Protein AF-A0AAW9W865-F1 (afdb_monomer)

Secondary structure (DSSP, 8-state):
-PPPPTTTTSS-GGGT-SS--HHHHHHHHHHHHHHHHHHHHHHH-------------PPP-------SS--EEEEE-S-TT----TT---EEEE-S-TTHHHHHHHHHHHHHHT-

Sequence (115 aa):
MKLYNKSELRYSRIFFDKRPPAFAFILIISTAIILSGALVGAAYIPKNYIVKANGNSVITGTEFLSAIGSGKVVTLHKSEGDMVNAGDVIISLSSGQEGLQASSLNKQLEKLRAK

Nearest PDB structures (foldseek):
  2k7v-assembly1_B  TM=5.880E-01  e=5.546E+00  Escherichia coli K-12

pLDDT: mean 80.84, std 10.31, range [45.62, 96.31]

Structure (mmCIF, N/CA/C/O backbone):
data_AF-A0AAW9W865-F1
#
_entry.id   AF-A0AAW9W865-F1
#
loop_
_atom_site.group_PDB
_atom_site.id
_atom_site.type_symbol
_atom_site.label_atom_id
_atom_site.label_alt_id
_atom_site.label_comp_id
_atom_site.label_asym_id
_atom_site.label_entity_id
_atom_site.label_seq_id
_atom_site.pdbx_PDB_ins_code
_atom_site.Cartn_x
_atom_site.Cartn_y
_atom_site.Cartn_z
_atom_site.occupancy
_atom_site.B_iso_or_equiv
_atom_site.auth_seq_id
_atom_site.auth_comp_id
_atom_site.auth_asym_id
_atom_site.auth_atom_id
_atom_site.pdbx_PDB_model_num
ATOM 1 N N . MET A 1 1 ? 59.456 14.259 -59.489 1.00 45.62 1 MET A N 1
ATOM 2 C CA . MET A 1 1 ? 58.265 14.905 -58.891 1.00 45.62 1 MET A CA 1
ATOM 3 C C . MET A 1 1 ? 57.402 15.411 -60.043 1.00 45.62 1 MET A C 1
ATOM 5 O O . MET A 1 1 ? 57.932 16.135 -60.874 1.00 45.62 1 MET A O 1
ATOM 9 N N . LYS A 1 2 ? 56.149 14.955 -60.196 1.00 53.91 2 LYS A N 1
ATOM 10 C CA . LYS A 1 2 ? 55.265 15.458 -61.269 1.00 53.91 2 LYS A CA 1
ATOM 11 C C . LYS A 1 2 ? 54.733 16.835 -60.855 1.00 53.91 2 LYS A C 1
ATOM 13 O O . LYS A 1 2 ? 54.128 16.939 -59.793 1.00 53.91 2 LYS A O 1
ATOM 18 N N . LEU A 1 3 ? 55.001 17.864 -61.656 1.00 59.19 3 LEU A N 1
ATOM 19 C CA . LEU A 1 3 ? 54.478 19.218 -61.461 1.00 59.19 3 LEU A CA 1
ATOM 20 C C . LEU A 1 3 ? 53.093 19.296 -62.112 1.00 59.19 3 LEU A C 1
ATOM 22 O O . LEU A 1 3 ? 52.968 19.025 -63.303 1.00 59.19 3 LEU A O 1
ATOM 26 N N . TYR A 1 4 ? 52.066 19.611 -61.321 1.00 63.81 4 TYR A N 1
ATOM 27 C CA . TYR A 1 4 ? 50.672 19.663 -61.772 1.00 63.81 4 TYR A CA 1
ATOM 28 C C . TYR A 1 4 ? 50.249 21.100 -62.076 1.00 63.81 4 TYR A C 1
ATOM 30 O O . TYR A 1 4 ? 50.637 22.032 -61.366 1.00 63.81 4 TYR A O 1
ATOM 38 N N . ASN A 1 5 ? 49.442 21.276 -63.122 1.00 73.38 5 ASN A N 1
ATOM 39 C CA . ASN A 1 5 ? 48.970 22.593 -63.553 1.00 73.38 5 ASN A CA 1
ATOM 40 C C . ASN A 1 5 ? 47.705 23.009 -62.768 1.00 73.38 5 ASN A C 1
ATOM 42 O O . ASN A 1 5 ? 46.924 22.164 -62.329 1.00 73.38 5 ASN A O 1
ATOM 46 N N . LYS A 1 6 ? 47.466 24.316 -62.593 1.00 70.88 6 LYS A N 1
ATOM 47 C CA . LYS A 1 6 ? 46.382 24.878 -61.752 1.00 70.88 6 LYS A CA 1
ATOM 48 C C . LYS A 1 6 ? 44.981 24.400 -62.168 1.00 70.88 6 LYS A C 1
ATOM 50 O O . LYS A 1 6 ? 44.080 24.324 -61.337 1.00 70.88 6 LYS A O 1
ATOM 55 N N . SER A 1 7 ? 44.799 24.052 -63.441 1.00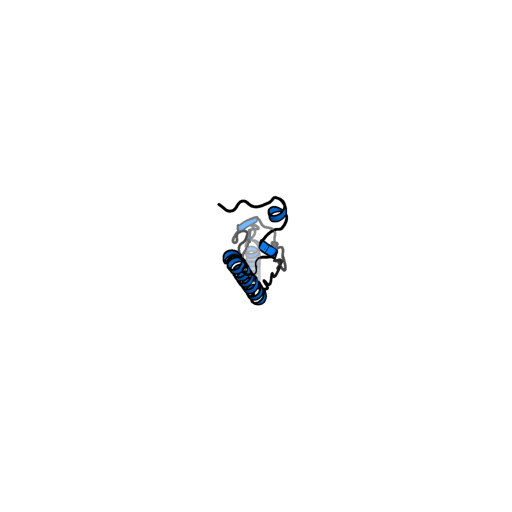 71.62 7 SER A N 1
ATOM 56 C CA . SER A 1 7 ? 43.560 23.490 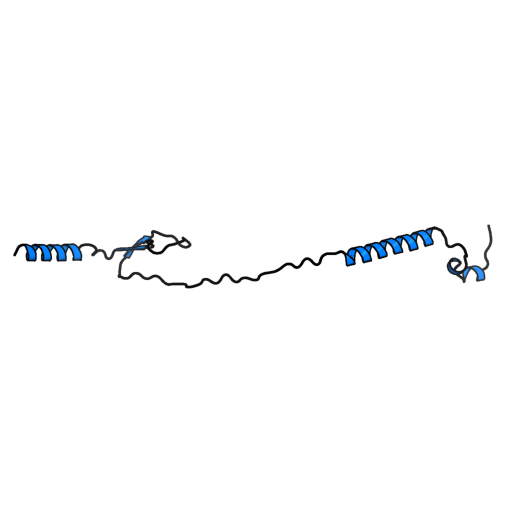-63.990 1.00 71.62 7 SER A CA 1
ATOM 57 C C . SER A 1 7 ? 43.285 22.045 -63.550 1.00 71.62 7 SER A C 1
ATOM 59 O O . SER A 1 7 ? 42.122 21.683 -63.393 1.00 71.62 7 SER A O 1
ATOM 61 N N . GLU A 1 8 ? 44.317 21.239 -63.285 1.00 65.56 8 GLU A N 1
ATOM 62 C CA . GLU A 1 8 ? 44.188 19.839 -62.837 1.00 65.56 8 GLU A CA 1
ATOM 63 C C . GLU A 1 8 ? 43.833 19.721 -61.348 1.00 65.56 8 GLU A C 1
ATOM 65 O O . GLU A 1 8 ? 43.365 18.679 -60.897 1.00 65.56 8 GLU A O 1
ATOM 70 N N . LEU A 1 9 ? 44.038 20.796 -60.582 1.00 67.31 9 LEU A N 1
ATOM 71 C CA . LEU A 1 9 ? 43.653 20.893 -59.171 1.00 67.31 9 LEU A CA 1
ATOM 72 C C . LEU A 1 9 ? 42.189 21.320 -58.984 1.00 67.31 9 LEU A C 1
ATOM 74 O O . LEU A 1 9 ? 41.669 21.252 -57.874 1.00 67.31 9 LEU A O 1
ATOM 78 N N . ARG A 1 10 ? 41.521 21.787 -60.050 1.00 66.44 10 ARG A N 1
ATOM 79 C CA . ARG A 1 10 ? 40.146 22.306 -59.981 1.00 66.44 10 ARG A CA 1
ATOM 80 C C . ARG A 1 10 ? 39.093 21.200 -59.882 1.00 66.44 10 ARG A C 1
ATOM 82 O O . ARG A 1 10 ? 38.011 21.444 -59.359 1.00 66.44 10 ARG A O 1
ATOM 89 N N . TYR A 1 11 ? 39.403 20.000 -60.370 1.00 65.06 11 TYR A N 1
ATOM 90 C CA . TYR A 1 11 ? 38.482 18.867 -60.395 1.00 65.06 11 TYR A CA 1
ATOM 91 C C . TYR A 1 11 ? 38.946 17.782 -59.422 1.00 65.06 11 TYR A C 1
ATOM 93 O O . TYR A 1 11 ? 40.087 17.324 -59.475 1.00 65.06 11 TYR A O 1
ATOM 101 N N . SER A 1 12 ? 38.059 17.368 -58.514 1.00 66.88 12 SER A N 1
ATOM 102 C CA . SER A 1 12 ? 38.377 16.327 -57.537 1.00 66.88 12 SER A CA 1
ATOM 103 C C . SER A 1 12 ? 38.541 14.978 -58.237 1.00 66.88 12 SER A C 1
ATOM 105 O O . SER A 1 12 ? 37.587 14.458 -58.817 1.00 66.88 12 SER A O 1
ATOM 107 N N . ARG A 1 13 ? 39.745 14.389 -58.162 1.00 67.12 13 ARG A N 1
ATOM 108 C CA . ARG A 1 13 ? 40.062 13.089 -58.789 1.00 67.12 13 ARG A CA 1
ATOM 109 C C . ARG A 1 13 ? 39.152 11.958 -58.310 1.00 67.12 13 ARG A C 1
ATOM 111 O O . ARG A 1 13 ? 38.964 11.001 -59.045 1.00 67.12 13 ARG A O 1
ATOM 118 N N . ILE A 1 14 ? 38.535 12.090 -57.133 1.00 63.38 14 ILE A N 1
ATOM 119 C CA . ILE A 1 14 ? 37.660 11.067 -56.542 1.00 63.38 14 ILE A CA 1
ATOM 120 C C . ILE A 1 14 ? 36.467 10.686 -57.434 1.00 63.38 14 ILE A C 1
ATOM 122 O O . ILE A 1 14 ? 36.000 9.556 -57.361 1.00 63.38 14 ILE A O 1
ATOM 126 N N . PHE A 1 15 ? 35.998 11.603 -58.289 1.00 62.34 15 PHE A N 1
ATOM 127 C CA . PHE A 1 15 ? 34.872 11.369 -59.202 1.00 62.34 15 PHE A CA 1
ATOM 128 C C . PHE A 1 15 ? 35.296 10.858 -60.586 1.00 62.34 15 PHE A C 1
ATOM 130 O O . PHE A 1 15 ? 34.449 10.414 -61.355 1.00 62.34 15 PHE A O 1
ATOM 137 N N . PHE A 1 16 ? 36.589 10.928 -60.914 1.00 63.16 16 PHE A N 1
ATOM 138 C CA . PHE A 1 16 ? 37.117 10.602 -62.244 1.00 63.16 16 PHE A CA 1
ATOM 139 C C . PHE A 1 16 ? 38.087 9.414 -62.232 1.00 63.16 16 PHE A C 1
ATOM 141 O O . PHE A 1 16 ? 38.492 8.945 -63.296 1.00 63.16 16 PHE A O 1
ATOM 148 N N . ASP A 1 17 ? 38.455 8.908 -61.050 1.00 63.34 17 ASP A N 1
ATOM 149 C CA . ASP A 1 17 ? 39.328 7.748 -60.911 1.00 63.34 17 ASP A CA 1
ATOM 150 C C . ASP A 1 17 ? 38.522 6.443 -60.983 1.00 63.34 17 ASP A C 1
ATOM 152 O O . ASP A 1 17 ? 37.626 6.183 -60.179 1.00 63.34 17 ASP A O 1
ATOM 156 N N . LYS A 1 18 ? 38.848 5.590 -61.961 1.00 62.06 18 LYS A N 1
ATOM 157 C CA . LYS A 1 18 ? 38.106 4.348 -62.262 1.00 62.06 18 LYS A CA 1
ATOM 158 C C . LYS A 1 18 ? 38.272 3.272 -61.178 1.00 62.06 18 LYS A C 1
ATOM 160 O O . LYS A 1 18 ? 37.563 2.267 -61.186 1.00 62.06 18 LYS A O 1
ATOM 165 N N . ARG A 1 19 ? 39.233 3.463 -60.269 1.00 66.06 19 ARG A N 1
ATOM 166 C CA . ARG A 1 19 ? 39.496 2.617 -59.100 1.00 66.06 19 ARG A CA 1
ATOM 167 C C . ARG A 1 19 ? 39.548 3.507 -57.857 1.00 66.06 19 ARG A C 1
ATOM 169 O O . ARG A 1 19 ? 40.615 4.036 -57.547 1.00 66.06 19 ARG A O 1
ATOM 176 N N . PRO A 1 20 ? 38.419 3.689 -57.153 1.00 66.31 20 PRO A N 1
ATOM 177 C CA . PRO A 1 20 ? 38.418 4.417 -55.895 1.00 66.31 20 PRO A CA 1
ATOM 178 C C . PRO A 1 20 ? 39.449 3.818 -54.923 1.00 66.31 20 PRO A C 1
ATOM 180 O O . PRO A 1 20 ? 39.671 2.601 -54.947 1.00 66.31 20 PRO A O 1
ATOM 183 N N . PRO A 1 21 ? 40.064 4.631 -54.046 1.00 75.94 21 PRO A N 1
ATOM 184 C CA . PRO A 1 21 ? 40.957 4.126 -53.010 1.00 75.94 21 PRO A CA 1
ATOM 185 C C . PRO A 1 21 ? 40.276 3.024 -52.191 1.00 75.94 21 PRO A C 1
ATOM 187 O O . PRO A 1 21 ? 39.112 3.166 -51.818 1.00 75.94 21 PRO A O 1
ATOM 190 N N . ALA A 1 22 ? 41.000 1.948 -51.866 1.00 78.88 22 ALA A N 1
ATOM 191 C CA . ALA A 1 22 ? 40.455 0.794 -51.138 1.00 78.88 22 ALA A CA 1
ATOM 192 C C . ALA A 1 22 ? 39.725 1.187 -49.836 1.00 78.88 22 ALA A C 1
ATOM 194 O O . ALA A 1 22 ? 38.708 0.594 -49.486 1.00 78.88 22 ALA A O 1
ATOM 195 N N . PHE A 1 23 ? 40.193 2.249 -49.171 1.00 81.88 23 PHE A N 1
ATOM 196 C CA . PHE A 1 23 ? 39.556 2.833 -47.991 1.00 81.88 23 PHE A CA 1
ATOM 197 C C . PHE A 1 23 ? 38.087 3.231 -48.216 1.00 81.88 23 PHE A C 1
ATOM 199 O O . PHE A 1 23 ? 37.252 2.963 -47.358 1.00 81.88 23 PHE A O 1
ATOM 206 N N . ALA A 1 24 ? 37.746 3.816 -49.370 1.00 81.75 24 ALA A N 1
ATOM 207 C CA . ALA A 1 24 ? 36.378 4.244 -49.666 1.00 81.75 24 ALA A CA 1
ATOM 208 C C . ALA A 1 24 ? 35.417 3.048 -49.779 1.00 81.75 24 ALA A C 1
ATOM 210 O O . ALA A 1 24 ? 34.306 3.097 -49.258 1.00 81.75 24 ALA A O 1
ATOM 211 N N . PHE A 1 25 ? 35.863 1.947 -50.391 1.00 83.62 25 PHE A N 1
ATOM 212 C CA . PHE A 1 25 ? 35.076 0.713 -50.471 1.00 83.62 25 PHE A CA 1
ATOM 213 C C . PHE A 1 25 ? 34.863 0.072 -49.104 1.00 83.62 25 PHE A C 1
ATOM 215 O O . PHE A 1 25 ? 33.743 -0.322 -48.782 1.00 83.62 25 PHE A O 1
ATOM 222 N N . ILE A 1 26 ? 35.921 -0.003 -48.292 1.00 88.56 26 ILE A N 1
ATOM 223 C CA . ILE A 1 26 ? 35.842 -0.544 -46.930 1.00 88.56 26 ILE A CA 1
ATOM 224 C C . ILE A 1 26 ? 34.849 0.273 -46.098 1.00 88.56 26 ILE A C 1
ATOM 226 O O . ILE A 1 26 ? 34.034 -0.309 -45.385 1.00 88.56 26 ILE A O 1
ATOM 230 N N . LEU A 1 27 ? 34.867 1.603 -46.233 1.00 89.06 27 LEU A N 1
ATOM 231 C CA . LEU A 1 27 ? 33.915 2.483 -45.558 1.00 89.06 27 LEU A CA 1
ATOM 232 C C . LEU A 1 27 ? 32.471 2.193 -45.977 1.00 89.06 27 LEU A C 1
ATOM 234 O O . LEU A 1 27 ? 31.632 1.967 -45.114 1.00 89.0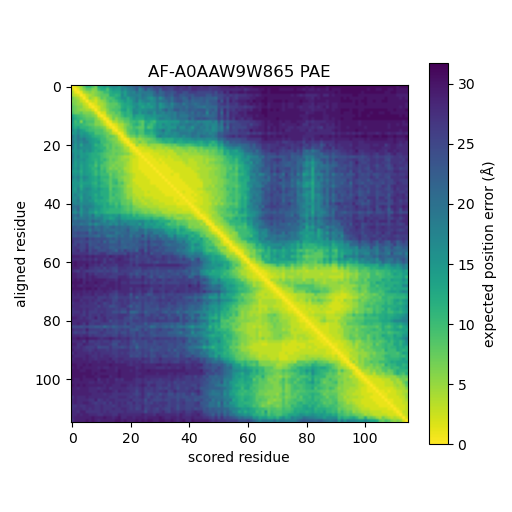6 27 LEU A O 1
ATOM 238 N N . ILE A 1 28 ? 32.190 2.143 -47.282 1.00 89.94 28 ILE A N 1
ATOM 239 C CA . ILE A 1 28 ? 30.833 1.904 -47.801 1.00 89.94 28 ILE A CA 1
ATOM 240 C C . ILE A 1 28 ? 30.296 0.546 -47.334 1.00 89.94 28 ILE A C 1
ATOM 242 O O . ILE A 1 28 ? 29.161 0.462 -46.867 1.00 89.94 28 ILE A O 1
ATOM 246 N N . ILE A 1 29 ? 31.110 -0.509 -47.420 1.00 91.94 29 ILE A N 1
ATOM 247 C CA . ILE A 1 29 ? 30.714 -1.861 -47.002 1.00 91.94 29 ILE A CA 1
ATOM 248 C C . ILE A 1 29 ? 30.492 -1.910 -45.487 1.00 91.94 29 ILE A C 1
ATOM 250 O O . ILE A 1 29 ? 29.483 -2.447 -45.035 1.00 91.94 29 ILE A O 1
ATOM 254 N N . SER A 1 30 ? 31.389 -1.307 -44.703 1.00 94.75 30 SER A N 1
ATOM 255 C CA . SER A 1 30 ? 31.252 -1.225 -43.245 1.00 94.75 30 SER A CA 1
ATOM 256 C C . SER A 1 30 ? 29.963 -0.501 -42.845 1.00 94.75 30 SER A C 1
ATOM 258 O O . SER A 1 30 ? 29.168 -1.023 -42.062 1.00 94.75 30 SER A O 1
ATOM 260 N N . THR A 1 31 ? 29.682 0.653 -43.459 1.00 95.06 31 THR A N 1
ATOM 261 C CA . THR A 1 31 ? 28.439 1.398 -43.227 1.00 95.06 31 THR A CA 1
ATOM 262 C C . THR A 1 31 ? 27.204 0.587 -43.630 1.00 95.06 31 THR A C 1
ATOM 264 O O . THR A 1 31 ? 26.222 0.569 -42.887 1.00 95.06 31 THR A O 1
ATOM 267 N N . ALA A 1 32 ? 27.247 -0.130 -44.756 1.00 95.50 32 ALA A N 1
ATOM 268 C CA . ALA A 1 32 ? 26.138 -0.970 -45.207 1.00 95.50 32 ALA A CA 1
ATOM 269 C C . ALA A 1 32 ? 25.843 -2.133 -44.242 1.00 95.50 32 ALA A C 1
ATOM 271 O O . ALA A 1 32 ? 24.676 -2.427 -43.972 1.00 95.50 32 ALA A O 1
ATOM 272 N N . ILE A 1 33 ? 26.880 -2.764 -43.682 1.00 96.31 33 ILE A N 1
ATOM 273 C CA . ILE A 1 33 ? 26.734 -3.846 -42.695 1.00 96.31 33 ILE A CA 1
ATOM 274 C C . ILE A 1 33 ? 26.099 -3.316 -41.406 1.00 96.31 33 ILE A C 1
ATOM 276 O O . ILE A 1 33 ? 25.156 -3.923 -40.897 1.00 96.31 33 ILE A O 1
ATOM 280 N N . ILE A 1 34 ? 26.563 -2.166 -40.907 1.00 96.00 34 ILE A N 1
ATOM 281 C CA . ILE A 1 34 ? 26.020 -1.544 -39.690 1.00 96.00 34 ILE A CA 1
ATOM 282 C C . ILE A 1 34 ? 24.537 -1.191 -39.875 1.00 96.00 34 ILE A C 1
ATOM 284 O O . ILE A 1 34 ? 23.716 -1.510 -39.014 1.00 96.00 34 ILE A O 1
ATOM 288 N N . LEU A 1 35 ? 24.176 -0.589 -41.014 1.00 95.88 35 LEU A N 1
ATOM 289 C CA . LEU A 1 35 ? 22.784 -0.249 -41.330 1.00 95.88 35 LEU A CA 1
ATOM 290 C C . LEU A 1 35 ? 21.893 -1.493 -41.426 1.00 95.88 35 LEU A C 1
ATOM 292 O O . LEU A 1 35 ? 20.787 -1.505 -40.887 1.00 95.88 35 LEU A O 1
ATOM 296 N N . SER A 1 36 ? 22.390 -2.552 -42.065 1.00 95.69 36 SER A N 1
ATOM 297 C CA . SER A 1 36 ? 21.660 -3.817 -42.192 1.00 95.69 36 SER A CA 1
ATOM 298 C C . SER A 1 36 ? 21.434 -4.472 -40.826 1.00 95.69 36 SER A C 1
ATOM 300 O O . SER A 1 36 ? 20.323 -4.906 -40.524 1.00 95.69 36 SER A O 1
ATOM 302 N N . GLY A 1 37 ? 22.456 -4.483 -39.964 1.00 94.25 37 GLY A N 1
ATOM 303 C CA . GLY A 1 37 ? 22.349 -5.004 -38.600 1.00 94.25 37 GLY A CA 1
ATOM 304 C C . GLY A 1 37 ? 21.34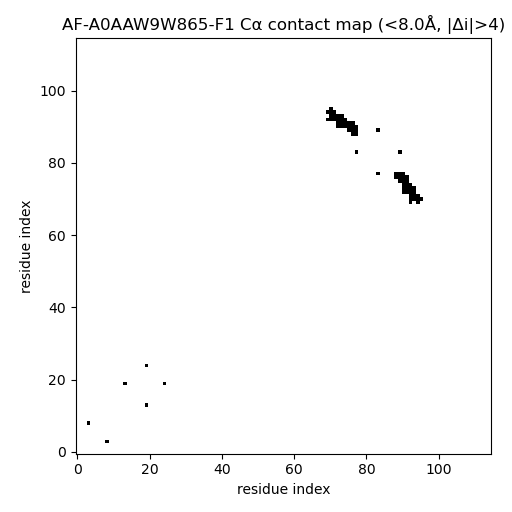9 -4.227 -37.742 1.00 94.25 37 GLY A C 1
ATOM 305 O O . GLY A 1 37 ? 20.565 -4.834 -37.015 1.00 94.25 37 GLY A O 1
ATOM 306 N N . ALA A 1 38 ? 21.313 -2.899 -37.873 1.00 93.19 38 ALA A N 1
ATOM 307 C CA . ALA A 1 38 ? 20.348 -2.058 -37.169 1.00 93.19 38 ALA A CA 1
ATOM 308 C C . ALA A 1 38 ? 18.899 -2.326 -37.614 1.00 93.19 38 ALA A C 1
ATOM 310 O O . ALA A 1 38 ? 18.009 -2.413 -36.768 1.00 93.19 38 ALA A O 1
ATOM 311 N N . LEU A 1 39 ? 18.662 -2.505 -38.920 1.00 93.62 39 LEU A N 1
ATOM 312 C CA . LEU A 1 39 ? 17.341 -2.836 -39.471 1.00 93.62 39 LEU A CA 1
ATOM 313 C C . LEU A 1 39 ? 16.833 -4.190 -38.967 1.00 93.62 39 LEU A C 1
ATOM 315 O O . LEU A 1 39 ? 15.689 -4.297 -38.525 1.00 93.62 39 LEU A O 1
ATOM 319 N N . VAL A 1 40 ? 17.696 -5.208 -38.995 1.00 93.56 40 VAL A N 1
ATOM 320 C CA . VAL A 1 40 ? 17.383 -6.543 -38.474 1.00 93.56 40 VAL A CA 1
ATOM 321 C C . VAL A 1 40 ? 17.100 -6.460 -36.976 1.00 93.56 40 VAL A C 1
ATOM 323 O O . VAL A 1 40 ? 16.041 -6.892 -36.531 1.00 93.56 40 VAL A O 1
ATOM 326 N N . GLY A 1 41 ? 17.984 -5.829 -36.200 1.00 89.00 41 GLY A N 1
ATOM 327 C CA . GLY A 1 41 ? 17.785 -5.636 -34.764 1.00 89.00 41 GLY A CA 1
ATOM 328 C C . GLY A 1 41 ? 16.444 -4.971 -34.453 1.00 89.00 41 GLY A C 1
ATOM 329 O O . GLY A 1 41 ? 15.678 -5.498 -33.655 1.00 89.00 41 GLY A O 1
ATOM 330 N N . ALA A 1 42 ? 16.108 -3.882 -35.147 1.00 86.25 42 ALA A N 1
ATOM 331 C CA . ALA A 1 42 ? 14.840 -3.179 -34.968 1.00 86.25 42 ALA A CA 1
ATOM 332 C C . ALA A 1 42 ? 13.606 -4.053 -35.256 1.00 86.25 42 ALA A C 1
ATOM 334 O O . ALA A 1 42 ? 12.606 -3.938 -34.546 1.00 86.25 42 ALA A O 1
ATOM 335 N N . ALA A 1 43 ? 13.672 -4.936 -36.256 1.00 86.44 43 ALA A N 1
ATOM 336 C CA . ALA A 1 43 ? 12.576 -5.846 -36.593 1.00 86.44 43 ALA A CA 1
ATOM 337 C C . ALA A 1 43 ? 12.361 -6.948 -35.539 1.00 86.44 43 ALA A C 1
ATOM 339 O O . ALA A 1 43 ? 11.230 -7.390 -35.342 1.00 86.44 43 ALA A O 1
ATOM 340 N N . TYR A 1 44 ? 13.426 -7.375 -34.853 1.00 88.06 44 TYR A N 1
ATOM 341 C CA . TYR A 1 44 ? 13.381 -8.464 -33.872 1.00 88.06 44 TYR A CA 1
ATOM 342 C C . TYR A 1 44 ? 13.249 -8.003 -32.414 1.00 88.06 44 TYR A C 1
ATOM 344 O O . TYR A 1 44 ? 13.146 -8.857 -31.535 1.00 88.06 44 TYR A O 1
ATOM 352 N N . ILE A 1 45 ? 13.226 -6.696 -32.120 1.00 86.25 45 ILE A N 1
ATOM 353 C CA . ILE A 1 45 ? 13.005 -6.216 -30.747 1.00 86.25 45 ILE A CA 1
ATOM 354 C C . ILE A 1 45 ? 11.575 -6.577 -30.303 1.00 86.25 45 ILE A C 1
ATOM 356 O O . ILE A 1 45 ? 10.605 -6.048 -30.860 1.00 86.25 45 ILE A O 1
ATOM 360 N N . PRO A 1 46 ? 11.406 -7.435 -29.278 1.00 80.44 46 PRO A N 1
ATOM 361 C CA . PRO A 1 46 ? 10.090 -7.746 -28.749 1.00 80.44 46 PRO A CA 1
ATOM 362 C C . PRO A 1 46 ? 9.516 -6.516 -28.040 1.00 80.44 46 PRO A C 1
ATOM 364 O O . PRO A 1 46 ? 10.167 -5.876 -27.211 1.00 80.44 46 PRO A O 1
ATOM 367 N N . LYS A 1 47 ? 8.262 -6.179 -28.353 1.00 78.00 47 LYS A N 1
ATOM 368 C CA . LYS A 1 47 ? 7.529 -5.125 -27.646 1.00 78.00 47 LYS A CA 1
ATOM 369 C C . LYS A 1 47 ? 7.089 -5.662 -26.286 1.00 78.00 47 LYS A C 1
ATOM 371 O O . LYS A 1 47 ? 6.018 -6.252 -26.170 1.00 78.00 47 LYS A O 1
ATOM 376 N N . ASN A 1 48 ? 7.911 -5.458 -25.261 1.00 78.38 48 ASN A N 1
ATOM 377 C CA . ASN A 1 48 ? 7.544 -5.806 -23.891 1.00 78.38 48 ASN A CA 1
ATOM 378 C C . ASN A 1 48 ? 6.398 -4.904 -23.418 1.00 78.38 48 ASN A C 1
ATOM 380 O O . ASN A 1 48 ? 6.591 -3.723 -23.127 1.00 78.38 48 ASN A O 1
ATOM 384 N N . TYR A 1 49 ? 5.193 -5.467 -23.352 1.00 76.31 49 TYR A N 1
ATOM 385 C CA . TYR A 1 49 ? 4.033 -4.792 -22.790 1.00 76.31 49 TYR A CA 1
ATOM 386 C C . TYR A 1 49 ? 4.041 -4.971 -21.271 1.00 76.31 49 TYR A C 1
ATOM 388 O O . TYR A 1 49 ? 3.807 -6.064 -20.760 1.00 76.31 49 TYR A O 1
ATOM 396 N N . ILE A 1 50 ? 4.339 -3.899 -20.540 1.00 77.75 50 ILE A N 1
ATOM 397 C CA . ILE A 1 50 ? 4.232 -3.894 -19.080 1.00 77.75 50 ILE A CA 1
ATOM 398 C C . ILE A 1 50 ? 2.791 -3.526 -18.739 1.00 77.75 50 ILE A C 1
ATOM 400 O O . ILE A 1 50 ? 2.392 -2.369 -18.880 1.00 77.75 50 ILE A O 1
ATOM 404 N N . VAL A 1 51 ? 2.012 -4.505 -18.280 1.00 75.38 51 VAL A N 1
ATOM 405 C CA . VAL A 1 51 ? 0.680 -4.250 -17.726 1.00 75.38 51 VAL A CA 1
ATOM 406 C C . VAL A 1 51 ? 0.866 -3.529 -16.392 1.00 75.38 51 VAL A C 1
ATOM 408 O O . VAL A 1 51 ? 1.247 -4.133 -15.392 1.00 75.38 51 VAL A O 1
ATOM 411 N N . LYS A 1 52 ? 0.633 -2.215 -16.377 1.00 76.06 52 LYS A N 1
ATOM 412 C CA . LYS A 1 52 ? 0.576 -1.427 -15.142 1.00 76.06 52 LYS A CA 1
ATOM 413 C C . LYS A 1 52 ? -0.862 -1.437 -14.639 1.00 76.06 52 LYS A C 1
ATOM 415 O O . LYS A 1 52 ? -1.701 -0.699 -15.149 1.00 76.06 52 LYS A O 1
ATOM 420 N N . ALA A 1 53 ? -1.151 -2.283 -13.658 1.00 73.31 53 ALA A N 1
ATOM 421 C CA . ALA A 1 53 ? -2.406 -2.203 -12.926 1.00 73.31 53 ALA A CA 1
ATOM 422 C C . ALA A 1 53 ? -2.283 -1.097 -11.869 1.00 73.31 53 ALA A C 1
ATOM 424 O O . ALA A 1 53 ? -1.541 -1.240 -10.900 1.00 73.31 53 ALA A O 1
ATOM 425 N N . ASN A 1 54 ? -2.990 0.016 -12.065 1.00 71.94 54 ASN A N 1
ATOM 426 C CA . ASN A 1 54 ? -3.184 1.008 -11.011 1.00 71.94 54 ASN A CA 1
ATOM 427 C C . ASN A 1 54 ? -4.344 0.530 -10.132 1.00 71.94 54 ASN A C 1
ATOM 429 O O . ASN A 1 54 ? -5.500 0.598 -10.544 1.00 71.94 54 ASN A O 1
ATOM 433 N N . GLY A 1 55 ? -4.030 0.004 -8.950 1.00 74.50 55 GLY A N 1
ATOM 434 C CA . GLY A 1 55 ? -5.017 -0.340 -7.929 1.00 74.50 55 GLY A CA 1
ATOM 435 C C . GLY A 1 55 ? -5.080 0.746 -6.861 1.00 74.50 55 GLY A C 1
ATOM 436 O O . GLY A 1 55 ? -4.042 1.253 -6.442 1.00 74.50 55 GLY A O 1
ATOM 437 N N . ASN A 1 56 ? -6.286 1.095 -6.416 1.00 76.00 56 ASN A N 1
ATOM 438 C CA . ASN A 1 56 ? -6.483 1.889 -5.208 1.00 76.00 56 ASN A CA 1
ATOM 439 C C . ASN A 1 56 ? -6.899 0.948 -4.072 1.00 76.00 56 ASN A C 1
ATOM 441 O O . ASN A 1 56 ? -7.882 0.220 -4.212 1.00 76.00 56 ASN A O 1
ATOM 445 N N . SER A 1 57 ? -6.166 0.962 -2.961 1.00 73.88 57 SER A N 1
ATOM 446 C CA . SER A 1 57 ? -6.540 0.218 -1.758 1.00 73.88 57 SER A CA 1
ATOM 447 C C . SER A 1 57 ? -7.629 0.992 -1.025 1.00 73.88 57 SER A C 1
ATOM 449 O O . SER A 1 57 ? -7.347 1.891 -0.237 1.00 73.88 57 SER A O 1
ATOM 451 N N . VAL A 1 58 ? -8.886 0.668 -1.319 1.00 77.12 58 VAL A N 1
ATOM 452 C CA . VAL A 1 58 ? -10.037 1.246 -0.621 1.00 77.12 58 VAL A CA 1
ATOM 453 C C . VAL A 1 58 ? -10.389 0.355 0.565 1.00 77.12 58 VAL A C 1
ATOM 45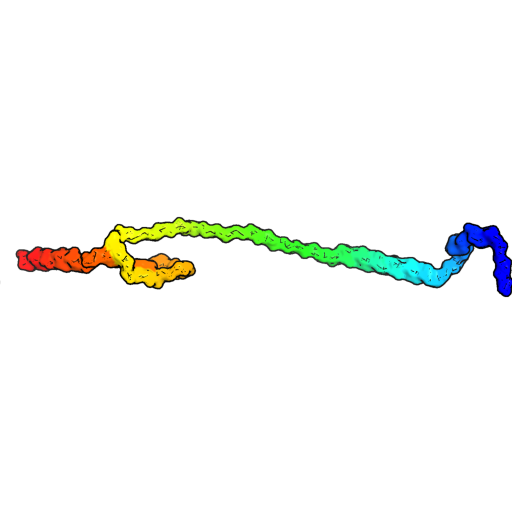5 O O . VAL A 1 58 ? -10.583 -0.851 0.414 1.00 77.12 58 VAL A O 1
ATOM 458 N N . ILE A 1 59 ? -10.486 0.953 1.750 1.00 77.50 59 ILE A N 1
ATOM 459 C CA . ILE A 1 59 ? -11.012 0.279 2.937 1.00 77.50 59 ILE A CA 1
ATOM 460 C C . ILE A 1 59 ? -12.516 0.100 2.720 1.00 77.50 59 ILE A C 1
ATOM 462 O O . ILE A 1 59 ? -13.245 1.077 2.555 1.00 77.50 59 ILE A O 1
ATOM 466 N N . THR A 1 60 ? -12.982 -1.145 2.686 1.00 73.19 60 THR A N 1
ATOM 467 C CA . THR A 1 60 ? -14.413 -1.446 2.571 1.00 73.19 60 THR A CA 1
ATOM 468 C C . THR A 1 60 ? -14.991 -1.601 3.973 1.00 73.19 60 THR A C 1
ATOM 470 O O . THR A 1 60 ? -14.578 -2.501 4.693 1.00 73.19 60 THR A O 1
ATOM 473 N N . GLY A 1 61 ? -15.937 -0.734 4.348 1.00 69.81 61 GLY A N 1
ATOM 474 C CA . GLY A 1 61 ? -16.711 -0.876 5.586 1.00 69.81 61 GLY A CA 1
ATOM 475 C C . GLY A 1 61 ? -15.967 -0.459 6.856 1.00 69.81 61 GLY A C 1
ATOM 476 O O . GLY A 1 61 ? -15.675 -1.288 7.709 1.00 69.81 61 GLY A O 1
ATOM 477 N N . THR A 1 62 ? -15.678 0.836 7.012 1.00 80.12 62 THR A N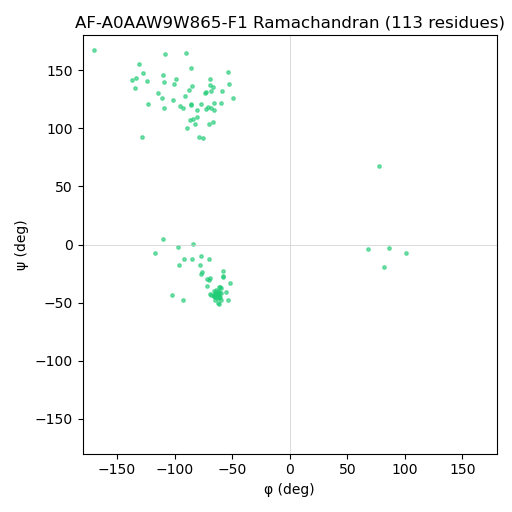 1
ATOM 478 C CA . THR A 1 62 ? -15.270 1.374 8.318 1.00 80.12 62 THR A CA 1
ATOM 479 C C . THR A 1 62 ? -16.475 1.421 9.252 1.00 80.12 62 THR A C 1
ATOM 481 O O . THR A 1 62 ? -17.418 2.173 8.998 1.00 80.12 62 THR A O 1
ATOM 484 N N . GLU A 1 63 ? -16.431 0.660 10.339 1.00 81.38 63 GLU A N 1
ATOM 485 C CA . GLU A 1 63 ? -17.439 0.701 11.397 1.00 81.38 63 GLU A CA 1
ATOM 486 C C . GLU A 1 63 ? -16.864 1.344 12.659 1.00 81.38 63 GLU A C 1
ATOM 488 O O . GLU A 1 63 ? -15.717 1.103 13.038 1.00 81.38 63 GLU A O 1
ATOM 493 N N . PHE A 1 64 ? -17.670 2.173 13.322 1.00 83.88 64 PHE A N 1
ATOM 494 C CA . PHE A 1 64 ? -17.312 2.766 14.605 1.00 83.88 64 PHE A CA 1
ATOM 495 C C . PHE A 1 64 ? -17.896 1.920 15.731 1.00 83.88 64 PHE A C 1
ATOM 497 O O . PHE A 1 64 ? -19.113 1.776 15.848 1.00 83.88 64 PHE A O 1
ATOM 504 N N . LEU A 1 65 ? -17.026 1.383 16.583 1.00 84.19 65 LEU A N 1
ATOM 505 C CA . LEU A 1 65 ? -17.435 0.614 17.752 1.00 84.19 65 LEU A CA 1
ATOM 506 C C . LEU A 1 65 ? -17.655 1.550 18.940 1.00 84.19 65 LEU A C 1
ATOM 508 O O . LEU A 1 65 ? -16.833 2.417 19.229 1.00 84.19 65 LEU A O 1
ATOM 512 N N . SER A 1 66 ? -18.774 1.362 19.634 1.00 85.38 66 SER A N 1
ATOM 513 C CA . SER A 1 66 ? -19.125 2.106 20.844 1.00 85.38 66 SER A CA 1
ATOM 514 C C . SER A 1 66 ? -19.470 1.145 21.971 1.00 85.38 66 SER A C 1
ATOM 516 O O . SER A 1 66 ? -20.014 0.064 21.750 1.00 85.38 66 SER A O 1
ATOM 518 N N . ALA A 1 67 ? -19.167 1.556 23.196 1.00 84.12 67 ALA A N 1
ATOM 519 C CA . ALA A 1 67 ? -19.593 0.837 24.381 1.00 84.12 67 ALA A CA 1
ATOM 520 C C . ALA A 1 67 ? -21.120 0.887 24.531 1.00 84.12 67 ALA A C 1
ATOM 522 O O . ALA A 1 67 ? -21.718 1.952 24.401 1.00 84.12 67 ALA A O 1
ATOM 523 N N . ILE A 1 68 ? -21.743 -0.247 24.860 1.00 82.62 68 ILE A N 1
ATOM 524 C CA . ILE A 1 68 ? -23.199 -0.329 25.085 1.00 82.62 68 ILE A CA 1
ATOM 525 C C . ILE A 1 68 ? -23.607 0.405 26.376 1.00 82.62 68 ILE A C 1
ATOM 527 O O . ILE A 1 68 ? -24.725 0.900 26.487 1.00 82.62 68 ILE A O 1
ATOM 531 N N . GLY A 1 69 ? -22.707 0.482 27.358 1.00 80.00 69 GLY A N 1
ATOM 532 C CA . GLY A 1 69 ? -22.963 1.102 28.653 1.00 80.00 69 GLY A CA 1
ATOM 533 C C . GLY A 1 69 ? -21.875 2.087 29.060 1.00 80.00 69 GLY A C 1
ATOM 534 O O . GLY A 1 69 ? -20.722 1.983 28.640 1.00 80.00 69 GLY A O 1
ATOM 535 N N . SER A 1 70 ? -22.253 3.032 29.919 1.00 80.00 70 SER A N 1
ATOM 536 C CA . SER A 1 70 ? -21.329 3.994 30.515 1.00 80.00 70 SER A CA 1
ATOM 537 C C . SER A 1 70 ? -20.436 3.321 31.556 1.00 80.00 70 SER A C 1
ATOM 539 O O . SER A 1 70 ? -20.914 2.636 32.460 1.00 80.00 70 SER A O 1
ATOM 541 N N . GLY A 1 71 ? -19.133 3.564 31.465 1.00 83.12 71 GLY A N 1
ATOM 542 C CA . GLY A 1 71 ? -18.145 3.060 32.410 1.00 83.12 71 GLY A CA 1
ATOM 543 C C . GLY A 1 71 ? -16.781 3.696 32.178 1.00 83.12 71 GLY A C 1
ATOM 544 O O . GLY A 1 71 ? -16.547 4.353 31.164 1.00 83.12 71 GLY A O 1
ATOM 545 N N . LYS A 1 72 ? -15.871 3.509 33.130 1.00 84.25 72 LYS A N 1
ATOM 546 C CA . LYS A 1 72 ? -14.467 3.892 32.988 1.00 84.25 72 LYS A CA 1
ATOM 547 C C . LYS A 1 72 ? -13.711 2.766 32.284 1.00 84.25 72 LYS A C 1
ATOM 549 O O . LYS A 1 72 ? -13.884 1.605 32.640 1.00 84.25 72 LYS A O 1
ATOM 554 N N . VAL A 1 73 ? -12.849 3.095 31.322 1.00 85.81 73 VAL A N 1
ATOM 555 C CA . VAL A 1 73 ? -11.952 2.107 30.699 1.00 85.81 73 VAL A CA 1
ATOM 556 C C . VAL A 1 73 ? -10.960 1.614 31.750 1.00 85.81 73 VAL A C 1
ATOM 558 O O . VAL A 1 73 ? -10.243 2.420 32.348 1.00 85.81 73 VAL A O 1
ATOM 561 N N . VAL A 1 74 ? -10.947 0.305 31.997 1.00 86.81 74 VAL A N 1
ATOM 562 C CA . VAL A 1 74 ? -10.040 -0.326 32.970 1.00 86.81 74 VAL A CA 1
ATOM 563 C C . VAL A 1 74 ? -8.890 -1.012 32.254 1.00 86.81 74 VAL A C 1
ATOM 565 O O . VAL A 1 74 ? -7.741 -0.854 32.662 1.00 86.81 74 VAL A O 1
ATOM 568 N N . THR A 1 75 ? -9.182 -1.735 31.172 1.00 85.81 75 THR A N 1
ATOM 569 C CA . THR A 1 75 ? -8.165 -2.435 30.385 1.00 85.81 75 THR A CA 1
ATOM 570 C C . THR A 1 75 ? -8.400 -2.264 28.892 1.00 85.81 75 THR A C 1
ATOM 572 O O . THR A 1 75 ? -9.530 -2.296 28.398 1.00 85.81 75 THR A O 1
ATOM 575 N N . LEU A 1 76 ? -7.293 -2.104 28.175 1.00 89.25 76 LEU A N 1
ATOM 576 C CA . LEU A 1 76 ? -7.227 -2.111 26.723 1.00 89.25 76 LEU A CA 1
ATOM 577 C C . LEU A 1 76 ? -6.528 -3.410 26.317 1.00 89.25 76 LEU A C 1
ATOM 579 O O . LEU A 1 76 ? -5.394 -3.653 26.726 1.00 89.25 76 LEU A O 1
ATOM 583 N N . HIS A 1 77 ? -7.229 -4.275 25.590 1.00 87.88 77 HIS A N 1
ATOM 584 C CA . HIS A 1 77 ? -6.740 -5.616 25.246 1.00 87.88 77 HIS A CA 1
ATOM 585 C C . HIS A 1 77 ? -6.085 -5.674 23.861 1.00 87.88 77 HIS A C 1
ATOM 587 O O . HIS A 1 77 ? -5.360 -6.623 23.567 1.00 87.88 77 HIS A O 1
ATOM 593 N N . LYS A 1 78 ? -6.339 -4.670 23.016 1.00 88.69 78 LYS A N 1
ATOM 594 C CA . LYS A 1 78 ? -5.829 -4.555 21.647 1.00 88.69 78 LYS A CA 1
ATOM 595 C C . LYS A 1 78 ? -5.308 -3.151 21.412 1.00 88.69 78 LYS A C 1
ATOM 597 O O . LYS A 1 78 ? -5.968 -2.191 21.805 1.00 88.69 78 LYS A O 1
ATOM 602 N N . SER A 1 79 ? -4.138 -3.052 20.797 1.00 87.94 79 SER A N 1
ATOM 603 C CA . SER A 1 79 ? -3.493 -1.774 20.496 1.00 87.94 79 SER A CA 1
ATOM 604 C C . SER A 1 79 ? -3.914 -1.261 19.121 1.00 87.94 79 SER A C 1
ATOM 606 O O . SER A 1 79 ? -4.480 -1.987 18.304 1.00 87.94 79 SER A O 1
ATOM 608 N N . GLU A 1 80 ? -3.655 0.018 18.864 1.00 86.75 80 GLU A N 1
ATOM 609 C CA . GLU A 1 80 ? -3.941 0.628 17.567 1.00 86.75 80 GLU A CA 1
ATOM 610 C C . GLU A 1 80 ? -3.191 -0.100 16.441 1.00 86.75 80 GLU A C 1
ATOM 612 O O . GLU A 1 80 ? -1.992 -0.353 16.538 1.00 86.75 80 GLU A O 1
ATOM 617 N N . GLY A 1 81 ? -3.907 -0.434 15.364 1.00 86.19 81 GLY A N 1
ATOM 618 C CA . GLY A 1 81 ? -3.355 -1.171 14.223 1.00 86.19 81 GLY A CA 1
ATOM 619 C C . GLY A 1 81 ? -3.380 -2.697 14.357 1.00 86.19 81 GLY A C 1
ATOM 620 O O . GLY A 1 81 ? -3.033 -3.379 13.391 1.00 86.19 81 GLY A O 1
ATOM 621 N N . ASP A 1 82 ? -3.824 -3.246 15.492 1.00 88.69 82 ASP A N 1
ATOM 622 C CA . ASP A 1 82 ? -3.985 -4.693 15.646 1.00 88.69 82 ASP A CA 1
ATOM 623 C C . ASP A 1 82 ? -5.133 -5.236 14.783 1.00 88.69 82 ASP A C 1
ATOM 625 O O . ASP A 1 82 ? -6.204 -4.638 14.660 1.00 88.69 82 ASP A O 1
ATOM 629 N N . MET A 1 83 ? -4.932 -6.436 14.231 1.00 87.31 83 MET A N 1
ATOM 630 C CA . MET A 1 83 ? -6.012 -7.192 13.600 1.00 87.31 83 MET A CA 1
ATOM 631 C C . MET A 1 83 ? -6.950 -7.760 14.671 1.00 87.31 83 MET A C 1
ATOM 633 O O . MET A 1 83 ? -6.509 -8.400 15.634 1.00 87.31 83 MET A O 1
ATOM 637 N N . VAL A 1 84 ? -8.249 -7.540 14.477 1.00 88.44 84 VAL A N 1
ATOM 638 C CA . VAL A 1 84 ? -9.325 -7.993 15.365 1.00 88.44 84 VAL A CA 1
ATOM 639 C C . VAL A 1 84 ? -10.327 -8.837 14.588 1.00 88.44 84 VAL A C 1
ATOM 641 O O . VAL A 1 84 ? -10.648 -8.529 13.439 1.00 88.44 84 VAL A O 1
ATOM 644 N N . ASN A 1 85 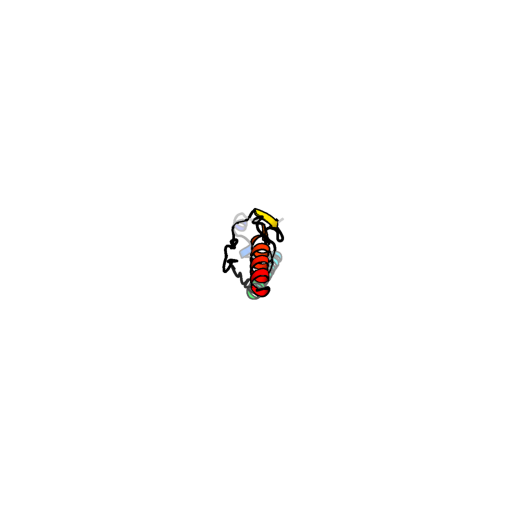? -10.814 -9.905 15.213 1.00 88.88 85 ASN A N 1
ATOM 645 C CA . ASN A 1 85 ? -11.852 -10.770 14.658 1.00 88.88 85 ASN A CA 1
ATOM 646 C C . ASN A 1 85 ? -13.179 -10.581 15.404 1.00 88.88 85 ASN A C 1
ATOM 648 O O . ASN A 1 85 ? -13.230 -10.047 16.514 1.00 88.88 85 ASN A O 1
ATOM 652 N N . ALA A 1 86 ? -14.276 -11.047 14.803 1.00 86.38 86 ALA A N 1
ATOM 653 C CA . ALA A 1 86 ? -15.583 -11.027 15.448 1.00 86.38 86 ALA A CA 1
ATOM 654 C C . ALA A 1 86 ? -15.558 -11.844 16.753 1.00 86.38 86 ALA A C 1
ATOM 656 O O . ALA A 1 86 ? -15.258 -13.037 16.740 1.00 86.38 86 ALA A O 1
ATOM 657 N N . GLY A 1 87 ? -15.895 -11.193 17.869 1.00 87.50 87 GLY A N 1
ATOM 658 C CA . GLY A 1 87 ? -15.883 -11.789 19.209 1.00 87.50 87 GLY A CA 1
ATOM 659 C C . GLY A 1 87 ? -14.658 -11.436 20.057 1.00 87.50 87 GLY A C 1
ATOM 660 O O . GLY A 1 87 ? -14.656 -11.740 21.249 1.00 87.50 87 GLY A O 1
ATOM 661 N N . ASP A 1 88 ? -13.654 -10.760 19.493 1.00 90.19 88 ASP A N 1
ATOM 662 C CA . ASP A 1 88 ? -12.501 -10.299 20.266 1.00 90.19 88 A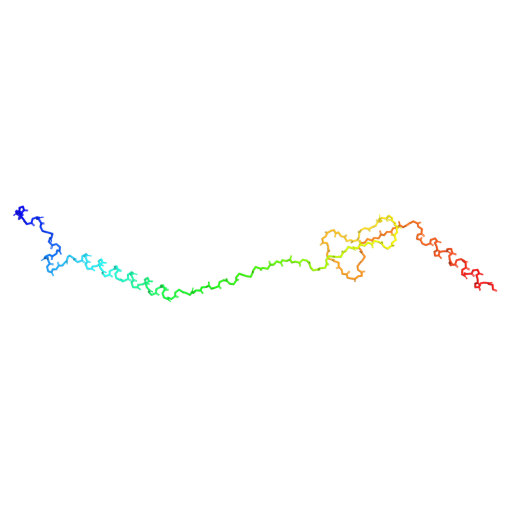SP A CA 1
ATOM 663 C C . ASP A 1 88 ? -12.888 -9.173 21.236 1.00 90.19 88 ASP A C 1
ATOM 665 O O . ASP A 1 88 ? -13.595 -8.222 20.893 1.00 90.19 88 ASP A O 1
ATOM 669 N N . VAL A 1 89 ? -12.370 -9.252 22.464 1.00 89.81 89 VAL A N 1
ATOM 670 C CA . VAL A 1 89 ? -12.506 -8.179 23.455 1.00 89.81 89 VAL A CA 1
ATOM 671 C C . VAL A 1 89 ? -11.460 -7.109 23.156 1.00 89.81 89 VAL A C 1
ATOM 673 O O . VAL A 1 89 ? -10.263 -7.366 23.256 1.00 89.81 89 VAL A O 1
ATOM 676 N N . ILE A 1 90 ? -11.910 -5.906 22.793 1.00 90.12 90 ILE A N 1
ATOM 677 C CA . ILE A 1 90 ? -11.034 -4.770 22.451 1.00 90.12 90 ILE A CA 1
ATOM 678 C C . ILE A 1 90 ? -10.777 -3.903 23.691 1.00 90.12 90 ILE A C 1
ATOM 680 O O . ILE A 1 90 ? -9.632 -3.588 24.023 1.00 90.12 90 ILE A O 1
ATOM 684 N N . ILE A 1 91 ? -11.849 -3.565 24.412 1.00 89.25 91 ILE A N 1
ATOM 685 C CA . ILE A 1 91 ? -11.828 -2.750 25.629 1.00 89.25 91 ILE A CA 1
ATOM 686 C C . ILE A 1 91 ? -12.683 -3.405 26.710 1.00 89.25 91 ILE A C 1
ATOM 688 O O . ILE A 1 91 ? -13.749 -3.945 26.415 1.00 89.25 91 ILE A O 1
ATOM 692 N N . SER A 1 92 ? -12.243 -3.303 27.963 1.00 88.06 92 SER A N 1
ATOM 693 C CA . SER A 1 92 ? -13.074 -3.638 29.120 1.00 88.06 92 SER A CA 1
ATOM 694 C C . SER A 1 92 ? -13.354 -2.386 29.939 1.00 88.06 92 SER A C 1
ATOM 696 O O . SER A 1 92 ? -12.458 -1.605 30.283 1.00 88.06 92 SER A O 1
ATOM 698 N N . LEU A 1 93 ? -14.633 -2.200 30.246 1.00 88.25 93 LEU A N 1
ATOM 699 C CA . LEU A 1 93 ? -15.162 -1.057 30.974 1.00 88.25 93 LEU A CA 1
ATOM 700 C C . LEU A 1 93 ? -15.621 -1.507 32.354 1.00 88.25 93 LEU A C 1
ATOM 702 O O . LEU A 1 93 ? -16.159 -2.603 32.493 1.00 88.25 93 LEU A O 1
ATOM 706 N N . SER A 1 94 ? -15.458 -0.629 33.340 1.00 85.06 94 SER A N 1
ATOM 707 C CA . SER A 1 94 ? -16.071 -0.783 34.651 1.00 85.06 94 SER A CA 1
ATOM 708 C C . SER A 1 94 ? -16.927 0.428 35.010 1.00 85.06 94 SER A C 1
ATOM 710 O O . SER A 1 94 ? -16.468 1.569 35.078 1.00 85.06 94 SER A O 1
ATOM 712 N N . SER A 1 95 ? -18.199 0.162 35.246 1.00 81.38 95 SER A N 1
ATOM 713 C CA . SER A 1 95 ? -19.214 1.030 35.835 1.00 81.38 95 SER A CA 1
ATOM 714 C C . SER A 1 95 ? -19.089 1.145 37.362 1.00 81.38 95 SER A C 1
ATOM 716 O O . SER A 1 95 ? -19.786 1.954 37.971 1.00 81.38 95 SER A O 1
ATOM 718 N N . GLY A 1 96 ? -18.251 0.319 38.008 1.00 76.69 96 GLY A N 1
ATOM 719 C CA . GLY A 1 96 ? -18.119 0.245 39.471 1.00 76.69 96 GLY A CA 1
ATOM 720 C C . GLY A 1 96 ? -19.346 -0.324 40.201 1.00 76.69 96 GLY A C 1
ATOM 721 O O . GLY A 1 96 ? -19.305 -0.512 41.414 1.00 76.69 96 GLY A O 1
ATOM 722 N N . GLN A 1 97 ? -20.428 -0.622 39.475 1.00 73.38 97 GLN A N 1
ATOM 723 C CA . GLN A 1 97 ? -21.640 -1.267 39.989 1.00 73.38 97 GLN A CA 1
ATOM 724 C C . GLN A 1 97 ? -21.807 -2.702 39.471 1.00 73.38 97 GLN A C 1
ATOM 726 O O . GLN 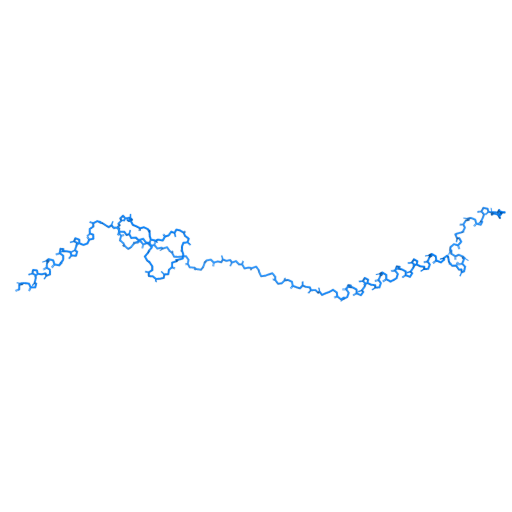A 1 97 ? -22.822 -3.347 39.762 1.00 73.38 97 GLN A O 1
ATOM 731 N N . GLU A 1 98 ? -20.820 -3.215 38.724 1.00 73.00 98 GLU A N 1
ATOM 732 C CA . GLU A 1 98 ? -20.778 -4.615 38.302 1.00 73.00 98 GLU A CA 1
ATOM 733 C C . GLU A 1 98 ? -21.009 -5.535 39.504 1.00 73.00 98 GLU A C 1
ATOM 735 O O . GLU A 1 98 ? -20.346 -5.439 40.534 1.00 73.00 98 GLU A O 1
ATOM 740 N N . GLY A 1 99 ? -21.990 -6.428 39.391 1.00 72.56 99 GLY A N 1
ATOM 741 C CA . GLY A 1 99 ? -22.293 -7.407 40.433 1.00 72.56 99 GLY A CA 1
ATOM 742 C C . GLY A 1 99 ? -23.161 -6.897 41.589 1.00 72.56 99 GLY A C 1
ATOM 743 O O . GLY A 1 99 ? -23.815 -7.722 42.225 1.00 72.56 99 GLY A O 1
ATOM 744 N N . LEU A 1 100 ? -23.278 -5.584 41.838 1.00 80.50 100 LEU A N 1
ATOM 745 C CA . LEU A 1 100 ? -24.175 -5.062 42.887 1.00 80.50 100 LEU A CA 1
ATOM 746 C C . LEU A 1 100 ? -25.648 -5.281 42.531 1.00 80.50 100 LEU A C 1
ATOM 748 O O . LEU A 1 100 ? -26.436 -5.730 43.370 1.00 80.50 100 LEU A O 1
ATOM 752 N N . GLN A 1 101 ? -26.009 -5.019 41.273 1.00 78.06 101 GLN A N 1
ATOM 753 C CA . GLN A 1 101 ? -27.359 -5.276 40.767 1.00 78.06 101 GLN A CA 1
ATOM 754 C C . GLN A 1 101 ? -27.660 -6.778 40.773 1.00 78.06 101 GLN A C 1
ATOM 756 O O . GLN A 1 101 ? -28.674 -7.192 41.329 1.00 78.06 101 GLN A O 1
ATOM 761 N N . ALA A 1 102 ? -26.742 -7.606 40.263 1.00 81.06 102 ALA A N 1
ATOM 762 C CA . ALA A 1 102 ? -26.901 -9.061 40.240 1.00 81.06 102 ALA A CA 1
ATOM 763 C C . ALA A 1 102 ? -27.021 -9.662 41.652 1.00 81.06 102 ALA A C 1
ATOM 765 O O . ALA A 1 102 ? -27.888 -10.496 41.897 1.00 81.06 102 ALA A O 1
ATOM 766 N N . SER A 1 103 ? -26.200 -9.207 42.602 1.00 82.38 103 SER A N 1
ATOM 767 C CA . SER A 1 103 ? -26.262 -9.642 44.003 1.00 82.38 103 SER A CA 1
ATOM 768 C C . SER A 1 103 ? -27.586 -9.246 44.661 1.00 82.38 103 SER A C 1
ATOM 770 O O . SER A 1 103 ? -28.204 -10.054 45.355 1.00 82.38 103 SER A O 1
ATOM 772 N N . SER A 1 104 ? -28.068 -8.028 44.401 1.00 84.00 104 SER A N 1
ATOM 773 C CA . SER A 1 104 ? -29.349 -7.549 44.933 1.00 84.00 104 SER A CA 1
ATOM 774 C C . SER A 1 104 ? -30.535 -8.330 44.360 1.00 84.00 104 SER A C 1
ATOM 776 O O . SER A 1 104 ? -31.404 -8.761 45.120 1.00 84.00 104 SER A O 1
ATOM 778 N N . LEU A 1 105 ? -30.536 -8.579 43.047 1.00 88.06 105 LEU A N 1
ATOM 779 C CA . LEU A 1 105 ? -31.530 -9.411 42.360 1.00 88.06 105 LEU A CA 1
ATOM 780 C C . LEU A 1 105 ? -31.516 -10.850 42.880 1.00 88.06 105 LEU A C 1
ATOM 782 O O . LEU A 1 105 ? -32.571 -11.382 43.211 1.00 88.06 105 LEU A O 1
ATOM 786 N N . ASN A 1 106 ? -30.339 -11.459 43.034 1.00 87.75 106 ASN A N 1
ATOM 787 C CA . ASN A 1 106 ? -30.223 -12.820 43.560 1.00 87.75 106 ASN A CA 1
ATOM 788 C C . ASN A 1 106 ? -30.749 -12.930 44.994 1.00 87.75 106 ASN A C 1
ATOM 790 O O . ASN A 1 106 ? -31.508 -13.850 45.286 1.00 87.75 106 ASN A O 1
ATOM 794 N N . LYS A 1 107 ? -30.439 -11.964 45.869 1.00 89.00 107 LYS A N 1
ATOM 795 C CA . LYS A 1 107 ? -30.988 -11.927 47.236 1.00 89.00 107 LYS A CA 1
ATOM 796 C C . LYS A 1 107 ? -32.513 -11.799 47.254 1.00 89.00 107 LYS A C 1
ATOM 798 O O . LYS A 1 107 ? -33.164 -12.371 48.126 1.00 89.00 107 LYS A O 1
ATOM 803 N N . GLN A 1 108 ? -33.097 -11.042 46.325 1.00 89.12 108 GLN A N 1
ATOM 804 C CA . GLN A 1 108 ? -34.555 -10.957 46.186 1.00 89.12 108 GLN A CA 1
ATOM 805 C C . GLN A 1 108 ? -35.147 -12.271 45.669 1.00 89.12 108 GLN A C 1
ATOM 807 O O . GLN A 1 108 ? -36.156 -12.733 46.200 1.00 89.12 108 GLN A O 1
ATOM 812 N N . LEU A 1 109 ? -34.501 -12.896 44.684 1.00 91.69 109 LEU A N 1
ATOM 813 C CA . LEU A 1 109 ? -34.923 -14.175 44.118 1.00 91.69 109 LEU A CA 1
ATOM 814 C C . LEU A 1 109 ? -34.897 -15.295 45.164 1.00 91.69 109 LEU A C 1
ATOM 816 O O . LEU A 1 109 ? -35.821 -16.099 45.242 1.00 91.69 109 LEU A O 1
ATOM 820 N N . GLU A 1 110 ? -33.850 -15.335 45.984 1.00 91.75 110 GLU A N 1
ATOM 821 C CA . GLU A 1 110 ? -33.695 -16.310 47.060 1.00 91.75 110 GLU A CA 1
ATOM 822 C C . GLU A 1 110 ? -34.774 -16.125 48.135 1.00 91.75 110 GLU A C 1
ATOM 824 O O . GLU A 1 110 ? -35.430 -17.091 48.516 1.00 91.75 110 GLU A O 1
ATOM 829 N N . LYS A 1 111 ? -35.059 -14.878 48.537 1.00 89.06 111 LYS A N 1
ATOM 830 C CA . LYS A 1 111 ? -36.174 -14.567 49.450 1.00 89.06 111 LYS A CA 1
ATOM 831 C C . LYS A 1 111 ? -37.542 -14.967 48.897 1.00 89.06 111 LYS A C 1
ATOM 833 O O . LYS A 1 111 ? -38.401 -15.370 49.672 1.00 89.06 111 LYS A O 1
ATOM 838 N N . LEU A 1 112 ? -37.757 -14.831 47.588 1.00 88.19 112 LEU A N 1
ATOM 839 C CA . LEU A 1 112 ? -38.999 -15.243 46.927 1.00 88.19 112 LEU A CA 1
ATOM 840 C C . LEU A 1 112 ? -39.134 -16.765 46.837 1.00 88.19 112 LEU A C 1
ATOM 842 O O . LEU A 1 112 ? -40.241 -17.269 46.950 1.00 88.19 112 LEU A O 1
ATOM 846 N N . ARG A 1 113 ? -38.027 -17.490 46.643 1.00 87.00 113 ARG A N 1
ATOM 847 C CA . ARG A 1 113 ? -38.007 -18.962 46.616 1.00 87.00 113 ARG A CA 1
ATOM 848 C C . ARG A 1 113 ? -38.114 -19.598 48.002 1.00 87.00 113 ARG A C 1
ATOM 850 O O . ARG A 1 113 ? -38.503 -20.753 48.099 1.00 87.00 113 ARG A O 1
ATOM 857 N N . ALA A 1 114 ? -37.732 -18.871 49.050 1.00 78.88 114 ALA A N 1
ATOM 858 C CA . ALA A 1 114 ? -37.821 -19.318 50.439 1.00 78.88 114 ALA A CA 1
ATOM 859 C C . ALA A 1 114 ? -39.209 -19.087 51.073 1.00 78.88 114 ALA A C 1
ATOM 861 O O . ALA A 1 114 ? -39.389 -19.378 52.256 1.00 78.88 114 ALA A O 1
ATOM 862 N N . LYS A 1 115 ? -40.157 -18.524 50.316 1.00 57.00 115 LYS A N 1
ATOM 863 C CA . LYS A 1 115 ? -41.532 -18.242 50.729 1.00 57.00 115 LYS A CA 1
ATOM 864 C C . LYS A 1 115 ? -42.493 -19.179 50.008 1.00 57.00 115 LYS A C 1
ATOM 866 O O . LYS A 1 115 ? -43.500 -19.548 50.646 1.00 57.00 115 LYS A O 1
#

Radius of gyration: 48.44 Å; Cα contacts (8 Å, |Δi|>4): 35; chains: 1; bounding box: 100×44×115 Å

Foldseek 3Di:
DDDDDPVVVVDDCCVVDPDHDPVVVVVVVVVVVVVVVVVVVVVPDDPDDDPDDDDDPDDPDDDDDDDPDDFAWDDAPDDPPDDDDPPDDGTDGDPVCVCVVVVVVVVVVVVVVVD

Mean predicted aligned error: 16.9 Å

Solvent-accessible surface area (backbone atoms only — not comparable to full-atom values): 7874 Å² total; per-residue (Å²): 134,91,86,81,56,81,73,68,72,72,56,70,58,82,84,74,46,94,70,68,60,70,66,58,55,53,48,53,52,50,52,50,50,54,53,50,50,50,55,52,50,64,74,66,59,78,84,81,80,77,85,79,83,88,78,80,92,72,85,81,79,90,77,87,87,75,78,94,63,84,53,48,80,75,46,76,70,57,62,93,91,60,92,81,61,95,87,62,73,49,67,43,66,45,64,85,51,81,61,54,60,58,51,52,50,48,56,51,52,51,56,59,73,76,104

InterPro domains:
  IPR011053 Single hybrid motif [SSF51230] (39-95)

Organism: Streptococcus pneumoniae (NCBI:txid1313)